Protein AF-A0A448S1G2-F1 (afdb_monomer_lite)

Structure (mmCIF, N/CA/C/O backbone):
data_AF-A0A448S1G2-F1
#
_entry.id   AF-A0A448S1G2-F1
#
loop_
_atom_site.group_PDB
_atom_site.id
_atom_site.type_symbol
_atom_site.label_atom_id
_atom_site.label_alt_id
_atom_site.label_comp_id
_atom_site.label_asym_id
_atom_site.label_entity_id
_atom_site.label_seq_id
_atom_site.pdbx_PDB_ins_code
_atom_site.Cartn_x
_atom_site.Cartn_y
_atom_site.Cartn_z
_atom_site.occupancy
_atom_site.B_iso_or_equiv
_atom_site.auth_seq_id
_atom_site.auth_comp_id
_atom_site.auth_asym_id
_atom_site.auth_atom_id
_atom_site.pdbx_PDB_model_num
ATOM 1 N N . MET A 1 1 ? 2.300 7.585 11.213 1.00 52.12 1 MET A N 1
ATOM 2 C CA . MET A 1 1 ? 2.089 7.739 9.764 1.00 52.12 1 MET A CA 1
ATOM 3 C C . MET A 1 1 ? 0.669 8.217 9.615 1.00 52.12 1 MET A C 1
ATOM 5 O O . MET A 1 1 ? -0.218 7.522 10.102 1.00 52.12 1 MET A O 1
ATOM 9 N N . LEU A 1 2 ? 0.476 9.440 9.131 1.00 67.44 2 LEU A N 1
ATOM 10 C CA . LEU A 1 2 ? -0.863 10.003 8.981 1.00 67.44 2 LEU A CA 1
ATOM 11 C C . LEU A 1 2 ? -1.601 9.231 7.874 1.00 67.44 2 LEU A C 1
ATOM 13 O O . LEU A 1 2 ? -0.965 8.647 6.993 1.00 67.44 2 LEU A O 1
ATOM 17 N N . GLU A 1 3 ? -2.934 9.202 7.917 1.00 58.75 3 GLU A N 1
ATOM 18 C CA . GLU A 1 3 ? -3.756 8.556 6.875 1.00 58.75 3 GLU A CA 1
ATOM 19 C C . GLU A 1 3 ? -3.426 9.095 5.471 1.00 58.75 3 GLU A C 1
ATOM 21 O O . GLU A 1 3 ? -3.401 8.337 4.503 1.00 58.75 3 GLU A O 1
ATOM 26 N N . SER A 1 4 ? -3.067 10.378 5.379 1.00 63.91 4 SER A N 1
ATOM 27 C CA . SER A 1 4 ? -2.606 11.040 4.155 1.00 63.91 4 SER A CA 1
ATOM 28 C C . SER A 1 4 ? -1.316 10.440 3.592 1.00 63.91 4 SER A C 1
ATOM 30 O O . SER A 1 4 ? -1.243 10.170 2.395 1.00 63.91 4 SER A O 1
ATOM 32 N N . ASP A 1 5 ? -0.319 10.181 4.443 1.00 65.69 5 ASP A N 1
ATOM 33 C CA . ASP A 1 5 ? 0.965 9.603 4.022 1.00 65.69 5 ASP A CA 1
ATOM 34 C C . ASP A 1 5 ? 0.758 8.173 3.515 1.00 65.69 5 ASP A C 1
ATOM 36 O O . ASP A 1 5 ? 1.349 7.748 2.524 1.00 65.69 5 ASP A O 1
ATOM 40 N N . ARG A 1 6 ? -0.131 7.426 4.183 1.00 67.75 6 ARG A N 1
ATOM 41 C CA . ARG A 1 6 ? -0.504 6.068 3.785 1.00 67.75 6 ARG A CA 1
ATOM 42 C C . ARG A 1 6 ? -1.222 6.055 2.437 1.00 67.75 6 ARG A C 1
ATOM 44 O O . ARG A 1 6 ? -0.896 5.226 1.592 1.00 67.75 6 ARG A O 1
ATOM 51 N N . ALA A 1 7 ? -2.179 6.957 2.235 1.00 69.31 7 ALA A N 1
ATOM 52 C CA . ALA A 1 7 ? -2.917 7.072 0.982 1.00 69.31 7 ALA A CA 1
ATOM 53 C C . ALA A 1 7 ? -1.998 7.456 -0.187 1.00 69.31 7 ALA A C 1
ATOM 55 O O . ALA A 1 7 ? -2.069 6.834 -1.246 1.00 69.31 7 ALA A O 1
ATOM 56 N N . HIS A 1 8 ? -1.094 8.414 0.028 1.00 74.69 8 HIS A N 1
ATOM 57 C CA . HIS A 1 8 ? -0.141 8.859 -0.985 1.00 74.69 8 HIS A CA 1
ATOM 58 C C . HIS A 1 8 ? 0.791 7.730 -1.438 1.00 74.69 8 HIS A C 1
ATOM 60 O O . HIS A 1 8 ? 0.920 7.466 -2.630 1.00 74.69 8 HIS A O 1
ATOM 66 N N . LEU A 1 9 ? 1.394 7.008 -0.494 1.00 73.50 9 LEU A N 1
ATOM 67 C CA . LEU A 1 9 ? 2.322 5.935 -0.842 1.00 73.50 9 LEU A CA 1
ATOM 68 C C . LEU A 1 9 ? 1.611 4.729 -1.470 1.00 73.50 9 LEU A C 1
ATOM 70 O O . LEU A 1 9 ? 2.147 4.112 -2.384 1.00 73.50 9 LEU A O 1
ATOM 74 N N . ASN A 1 10 ? 0.390 4.407 -1.032 1.00 74.19 10 ASN A N 1
ATOM 75 C CA . ASN A 1 10 ? -0.400 3.366 -1.687 1.00 74.19 10 ASN A CA 1
ATOM 76 C C . ASN A 1 10 ? -0.734 3.741 -3.131 1.00 74.19 10 ASN A C 1
ATOM 78 O O . ASN A 1 10 ? -0.636 2.892 -4.003 1.00 74.19 10 ASN A O 1
ATOM 82 N N . TYR A 1 11 ? -1.086 4.995 -3.406 1.00 76.25 11 TYR A N 1
ATOM 83 C CA . TYR A 1 11 ? -1.297 5.449 -4.779 1.00 76.25 11 TYR A CA 1
ATOM 84 C C . TYR A 1 11 ? -0.018 5.349 -5.623 1.00 76.25 11 TYR A C 1
ATOM 86 O O . TYR A 1 11 ? -0.055 4.881 -6.758 1.00 76.25 11 TYR A O 1
ATOM 94 N N . LEU A 1 12 ? 1.127 5.726 -5.052 1.00 76.62 12 LEU A N 1
ATOM 95 C CA . LEU A 1 12 ? 2.401 5.738 -5.764 1.00 76.62 12 LEU A CA 1
ATOM 96 C C . LEU A 1 12 ? 2.918 4.331 -6.114 1.00 76.62 12 LEU A C 1
ATOM 98 O O . LEU A 1 12 ? 3.472 4.143 -7.196 1.00 76.62 12 LEU A O 1
ATOM 102 N N . TYR A 1 13 ? 2.724 3.359 -5.216 1.00 77.31 13 TYR A N 1
ATOM 103 C CA . TYR A 1 13 ? 3.286 2.005 -5.323 1.00 77.31 13 TYR A CA 1
ATOM 104 C C . TYR A 1 13 ? 2.281 0.915 -5.714 1.00 77.31 13 TYR A C 1
ATOM 106 O O . TYR A 1 13 ? 2.680 -0.229 -5.925 1.00 77.31 13 TYR A O 1
ATOM 114 N N . ASN A 1 14 ? 0.994 1.240 -5.851 1.00 76.12 14 ASN A N 1
ATOM 115 C CA . ASN A 1 14 ? -0.023 0.316 -6.363 1.00 76.12 14 ASN A CA 1
ATOM 116 C C . ASN A 1 14 ? -0.204 0.444 -7.886 1.00 76.12 14 ASN A C 1
ATOM 118 O O . ASN A 1 14 ? -1.325 0.402 -8.390 1.00 76.12 14 ASN A O 1
ATOM 122 N N . LYS A 1 15 ? 0.907 0.650 -8.599 1.00 79.31 15 LYS A N 1
ATOM 123 C CA . LYS A 1 15 ? 0.965 0.696 -10.064 1.00 79.31 15 LYS A CA 1
ATOM 124 C C . LYS A 1 15 ? 1.227 -0.699 -10.620 1.00 79.31 15 LYS A C 1
ATOM 126 O O . LYS A 1 15 ? 1.886 -1.517 -9.973 1.00 79.31 15 LYS A O 1
ATOM 131 N N . THR A 1 16 ? 0.731 -0.970 -11.821 1.00 81.31 16 THR A N 1
ATOM 132 C CA . THR A 1 16 ? 0.958 -2.254 -12.494 1.00 81.31 16 THR A CA 1
ATOM 133 C C . THR A 1 16 ? 2.340 -2.238 -13.136 1.00 81.31 16 THR A C 1
ATOM 135 O O . THR A 1 16 ? 2.596 -1.410 -14.002 1.00 81.31 16 THR A O 1
ATOM 138 N N . ALA A 1 17 ? 3.234 -3.126 -12.711 1.00 84.56 17 ALA A N 1
ATOM 139 C CA . ALA A 1 17 ? 4.575 -3.261 -13.272 1.00 84.56 17 ALA A CA 1
ATOM 140 C C . ALA A 1 17 ? 4.647 -4.548 -14.108 1.00 84.56 17 ALA A C 1
ATOM 142 O O . ALA A 1 17 ? 4.262 -5.613 -13.626 1.00 84.56 17 ALA A O 1
ATOM 143 N N . GLU A 1 18 ? 5.110 -4.454 -15.353 1.00 88.12 18 GLU A N 1
ATOM 144 C CA . GLU A 1 18 ? 5.208 -5.586 -16.281 1.00 88.12 18 GLU A CA 1
ATOM 145 C C . GLU A 1 18 ? 6.555 -5.565 -17.014 1.00 88.12 18 GLU A C 1
ATOM 147 O O . GLU A 1 18 ? 7.019 -4.508 -17.451 1.00 88.12 18 GLU A O 1
ATOM 152 N N . ILE A 1 19 ? 7.156 -6.749 -17.172 1.00 89.62 19 ILE A N 1
ATOM 153 C CA . ILE A 1 19 ? 8.342 -6.979 -18.002 1.00 89.62 19 ILE A CA 1
ATOM 154 C C . ILE A 1 19 ? 7.937 -7.882 -19.164 1.00 89.62 19 ILE A C 1
ATOM 156 O O . ILE A 1 19 ? 7.451 -8.994 -18.943 1.00 89.62 19 ILE A O 1
ATOM 160 N N . LYS A 1 20 ? 8.161 -7.430 -20.398 1.00 89.31 20 LYS A N 1
ATOM 161 C CA . LYS A 1 20 ? 7.917 -8.223 -21.607 1.00 89.31 20 LYS A CA 1
ATOM 162 C C . LYS A 1 20 ? 9.233 -8.704 -22.194 1.00 89.31 20 LYS A C 1
ATOM 164 O O . LYS A 1 20 ? 10.112 -7.908 -22.521 1.00 89.31 20 LYS A O 1
ATOM 169 N N . TYR A 1 21 ? 9.343 -10.019 -22.354 1.00 87.00 21 TYR A N 1
ATOM 170 C CA . TYR A 1 21 ? 10.480 -10.659 -23.006 1.00 87.00 21 TYR A CA 1
ATOM 171 C C . TYR A 1 21 ? 10.101 -11.011 -24.450 1.00 87.00 21 TYR A C 1
ATOM 173 O O . TYR A 1 21 ? 9.218 -11.850 -24.650 1.00 87.00 21 TYR A O 1
ATOM 181 N N . PRO A 1 22 ? 10.723 -10.389 -25.465 1.00 84.50 22 PRO A N 1
ATOM 182 C CA . PRO A 1 22 ? 10.434 -10.719 -26.853 1.00 84.50 22 PRO A CA 1
ATOM 183 C C . PRO A 1 22 ? 10.872 -12.155 -27.185 1.00 84.50 22 PRO A C 1
ATOM 185 O O . PRO A 1 22 ? 11.955 -12.609 -26.804 1.00 84.50 22 PRO A O 1
ATOM 188 N N . LEU A 1 23 ? 10.024 -12.874 -27.925 1.00 79.38 23 LEU A N 1
ATOM 189 C CA . LEU A 1 23 ? 10.342 -14.204 -28.445 1.00 79.38 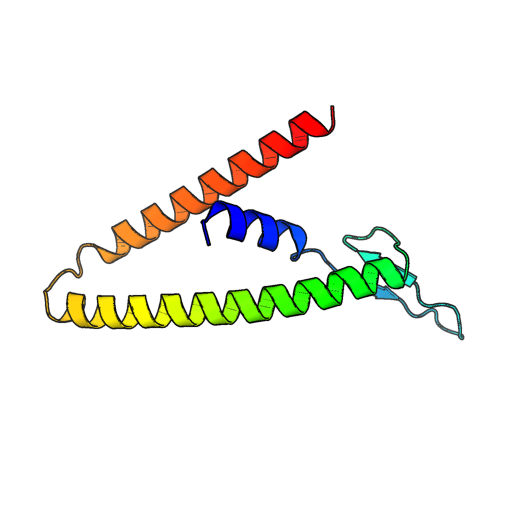23 LEU A CA 1
ATOM 190 C C . LEU A 1 23 ? 11.471 -14.091 -29.483 1.00 79.38 23 LEU A C 1
ATOM 192 O O . LEU A 1 23 ? 11.348 -13.334 -30.441 1.00 79.38 23 LEU A O 1
ATOM 196 N N . GLY A 1 24 ? 12.554 -14.855 -29.304 1.00 77.06 24 GLY A N 1
ATOM 197 C CA . GLY A 1 24 ? 13.697 -14.884 -30.234 1.00 77.06 24 GLY A CA 1
ATOM 198 C C . GLY A 1 24 ? 14.976 -14.202 -29.738 1.00 77.06 24 GLY A C 1
ATOM 199 O O . GLY A 1 24 ? 15.975 -14.225 -30.448 1.00 77.06 24 GLY A O 1
ATOM 200 N N . GLY A 1 25 ? 14.974 -13.664 -28.515 1.00 68.38 25 GLY A N 1
ATOM 201 C CA . GLY A 1 25 ? 16.130 -12.974 -27.941 1.00 68.38 25 GLY A CA 1
ATOM 202 C C . GLY A 1 25 ? 16.146 -11.501 -28.342 1.00 68.38 25 GLY A C 1
ATOM 203 O O . GLY A 1 25 ? 16.274 -11.146 -29.508 1.00 68.38 25 GLY A O 1
ATOM 204 N N . GLY A 1 26 ? 15.995 -10.632 -27.350 1.00 77.31 26 GLY A N 1
ATOM 205 C CA . GLY A 1 26 ? 15.959 -9.186 -27.515 1.00 77.31 26 GLY A CA 1
ATOM 206 C C . GLY A 1 26 ? 16.025 -8.497 -26.159 1.00 77.31 26 GLY A C 1
ATOM 207 O O . GLY A 1 26 ? 16.016 -9.159 -25.117 1.00 77.31 26 GLY A O 1
ATOM 208 N N . VAL A 1 27 ? 16.121 -7.169 -26.172 1.00 82.56 27 VAL A N 1
ATOM 209 C CA . VAL A 1 27 ? 16.139 -6.378 -24.937 1.00 82.56 27 VAL A CA 1
ATOM 210 C C . VAL A 1 27 ? 14.746 -6.443 -24.294 1.00 82.56 27 VAL A C 1
ATOM 212 O O . VAL A 1 27 ? 13.762 -6.214 -24.998 1.00 82.56 27 VAL A O 1
ATOM 215 N N . PRO A 1 28 ? 14.633 -6.783 -22.998 1.00 87.44 28 PRO A N 1
ATOM 216 C CA . PRO A 1 28 ? 13.354 -6.778 -22.300 1.00 87.44 28 PRO A CA 1
ATOM 217 C C . PRO A 1 28 ? 12.766 -5.365 -22.236 1.00 87.44 28 PRO A C 1
ATOM 219 O O . PRO A 1 28 ? 13.480 -4.391 -21.992 1.00 87.44 28 PRO A O 1
ATOM 222 N N . GLU A 1 29 ? 11.453 -5.266 -22.424 1.00 90.56 29 GLU A N 1
ATOM 223 C CA . GLU A 1 29 ? 10.712 -4.015 -22.272 1.00 90.56 29 GLU A CA 1
ATOM 224 C C . GLU A 1 29 ? 10.108 -3.932 -20.872 1.00 90.56 29 GLU A C 1
ATOM 226 O O . GLU A 1 29 ? 9.379 -4.826 -20.436 1.00 90.56 29 GLU A O 1
ATOM 231 N N . PHE A 1 30 ? 10.400 -2.837 -20.175 1.00 91.06 30 PHE A N 1
ATOM 232 C CA . PHE A 1 30 ? 9.900 -2.560 -18.834 1.00 91.06 30 PHE A CA 1
ATOM 233 C C . PHE A 1 30 ? 8.752 -1.564 -18.925 1.00 91.06 30 PHE A C 1
ATOM 235 O O . PHE A 1 30 ? 8.879 -0.532 -19.588 1.00 91.06 30 PHE A O 1
ATOM 242 N N . SER A 1 31 ? 7.640 -1.837 -18.247 1.00 89.75 31 SER A N 1
ATOM 243 C CA . SER A 1 31 ? 6.499 -0.927 -18.233 1.00 89.75 31 SER A CA 1
ATOM 244 C C . SER A 1 31 ? 5.884 -0.751 -16.849 1.00 89.75 31 SER A C 1
ATOM 246 O O . SER A 1 31 ? 5.827 -1.684 -16.049 1.00 89.75 31 SER A O 1
ATOM 248 N N . ILE A 1 32 ? 5.428 0.472 -16.579 1.00 88.12 32 ILE A N 1
ATOM 249 C CA . ILE A 1 32 ? 4.703 0.864 -15.367 1.00 88.12 32 ILE A CA 1
ATOM 250 C C . ILE A 1 32 ? 3.384 1.507 -15.814 1.00 88.12 32 ILE A C 1
ATOM 252 O O . ILE A 1 32 ? 3.398 2.482 -16.565 1.00 88.12 32 ILE A O 1
ATOM 256 N N . ASP A 1 33 ? 2.246 0.962 -15.378 1.00 85.81 33 ASP A N 1
ATOM 257 C CA . ASP A 1 33 ? 0.889 1.348 -15.804 1.00 85.81 33 ASP A CA 1
ATOM 258 C C . ASP A 1 33 ? 0.751 1.459 -17.335 1.00 85.81 33 ASP A C 1
ATOM 260 O O . ASP A 1 33 ? 0.161 2.393 -17.879 1.00 85.81 33 ASP A O 1
ATOM 264 N N . GLY A 1 34 ? 1.351 0.507 -18.054 1.00 83.69 34 GLY A N 1
ATOM 265 C CA . GLY A 1 34 ? 1.308 0.451 -19.516 1.00 83.69 34 GLY A CA 1
ATOM 266 C C . GLY A 1 34 ? 2.193 1.477 -20.233 1.00 83.69 34 GLY A C 1
ATOM 267 O O . GLY A 1 34 ? 2.191 1.511 -21.462 1.00 83.69 34 GLY A O 1
ATOM 268 N N . LYS A 1 35 ? 2.974 2.295 -19.512 1.00 89.50 35 LYS A N 1
ATOM 269 C CA . LYS A 1 35 ? 3.994 3.176 -20.102 1.00 89.50 35 LYS A CA 1
ATOM 270 C C . LYS A 1 35 ? 5.355 2.497 -20.084 1.00 89.50 35 LYS A C 1
ATOM 272 O O . LYS A 1 35 ? 5.770 2.009 -19.037 1.00 89.50 35 LYS A O 1
ATOM 277 N N . ILE A 1 36 ? 6.048 2.501 -21.221 1.00 91.56 36 ILE A N 1
ATOM 278 C CA . ILE A 1 36 ? 7.418 1.984 -21.326 1.00 91.56 36 ILE A CA 1
ATOM 279 C C . ILE A 1 36 ? 8.359 2.920 -20.565 1.00 91.56 36 ILE A C 1
ATOM 281 O O . ILE A 1 36 ? 8.327 4.135 -20.762 1.00 91.56 36 ILE A O 1
ATOM 285 N N . VAL A 1 37 ? 9.186 2.343 -19.700 1.00 90.88 37 VAL A N 1
ATOM 286 C CA . VAL A 1 37 ? 10.149 3.051 -18.853 1.00 90.88 37 VAL A CA 1
ATOM 287 C C . VAL A 1 37 ? 11.538 2.440 -18.991 1.00 90.88 37 VAL A C 1
ATOM 289 O O . VAL A 1 37 ? 11.716 1.349 -19.535 1.00 90.88 37 VAL A O 1
ATOM 292 N N . SER A 1 38 ? 12.549 3.140 -18.479 1.00 92.06 38 SER A N 1
ATOM 293 C CA . SER A 1 38 ? 13.898 2.578 -18.403 1.00 92.06 38 SER A CA 1
ATOM 294 C C . SER A 1 38 ? 13.985 1.459 -17.359 1.00 92.06 38 SER A C 1
ATOM 296 O O . SER A 1 38 ? 13.286 1.489 -16.345 1.00 92.06 38 SER A O 1
ATOM 298 N N . GLN A 1 39 ? 14.914 0.517 -17.550 1.00 90.50 39 GLN A N 1
ATOM 299 C CA . GLN A 1 39 ? 15.215 -0.522 -16.557 1.00 90.50 39 GLN A CA 1
ATOM 300 C C . GLN A 1 39 ? 15.517 0.078 -15.174 1.00 90.50 39 GLN A C 1
ATOM 302 O O . GLN A 1 39 ? 14.984 -0.375 -14.168 1.00 90.50 39 GLN A O 1
ATOM 307 N N . LYS A 1 40 ? 16.320 1.149 -15.127 1.00 90.62 40 LYS A N 1
ATOM 308 C CA . LYS A 1 40 ? 16.689 1.826 -13.875 1.00 90.62 40 LYS A CA 1
ATOM 309 C C . LYS A 1 40 ? 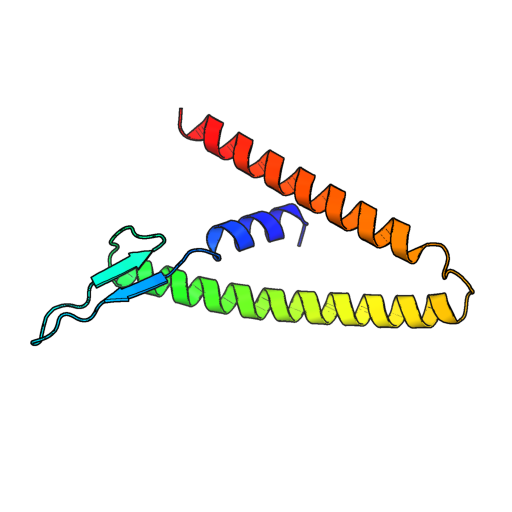15.469 2.393 -13.143 1.00 90.62 40 LYS A C 1
ATOM 311 O O . LYS A 1 40 ? 15.390 2.319 -11.918 1.00 90.62 40 LYS A O 1
ATOM 316 N N . GLU A 1 41 ? 14.531 2.979 -13.880 1.00 87.25 41 GLU A N 1
ATOM 317 C CA . GLU A 1 41 ? 13.288 3.517 -13.319 1.00 87.25 41 GLU A CA 1
ATOM 318 C C . GLU A 1 41 ? 12.380 2.397 -12.798 1.00 87.25 41 GLU A C 1
ATOM 320 O O . GLU A 1 41 ? 11.855 2.499 -11.689 1.00 87.25 41 GLU A O 1
ATOM 325 N N . PHE A 1 42 ? 12.277 1.296 -13.545 1.00 90.69 42 PHE A N 1
ATOM 326 C CA . PHE A 1 42 ? 11.539 0.102 -13.140 1.00 90.69 42 PHE A CA 1
ATOM 327 C C . PHE A 1 42 ? 12.102 -0.527 -11.857 1.00 90.69 42 PHE A C 1
ATOM 329 O O . PHE A 1 42 ? 11.365 -0.748 -10.898 1.00 90.69 42 PHE A O 1
ATOM 336 N N . GLU A 1 43 ? 13.416 -0.751 -11.798 1.00 88.25 43 GLU A N 1
ATOM 337 C CA . GLU A 1 43 ? 14.102 -1.300 -10.622 1.00 88.25 43 GLU A CA 1
ATOM 338 C C . GLU A 1 43 ? 13.950 -0.393 -9.396 1.00 88.25 43 GLU A C 1
ATOM 340 O O . GLU A 1 43 ? 13.714 -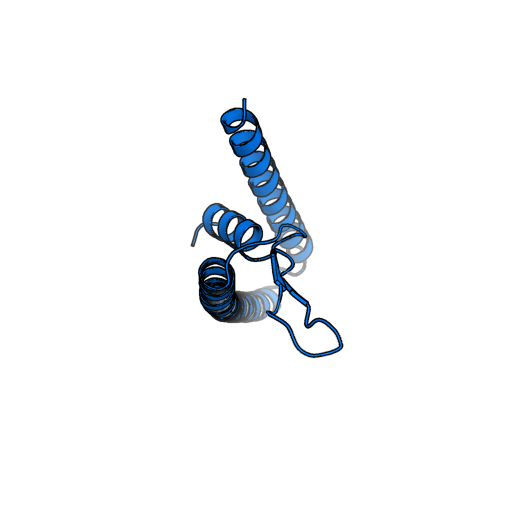0.871 -8.285 1.00 88.25 43 GLU A O 1
ATOM 345 N N . THR A 1 44 ? 14.027 0.928 -9.591 1.00 87.75 44 THR A N 1
ATOM 346 C CA . THR A 1 44 ? 13.831 1.905 -8.511 1.00 87.75 44 THR A CA 1
ATOM 347 C C . THR A 1 44 ? 12.407 1.833 -7.955 1.00 87.75 44 THR A C 1
ATOM 349 O O . THR A 1 44 ? 12.228 1.863 -6.731 1.00 87.75 44 THR A O 1
ATOM 352 N N . LEU A 1 45 ? 11.397 1.708 -8.825 1.00 86.62 45 LEU A N 1
ATOM 353 C CA . LEU A 1 45 ? 10.007 1.536 -8.405 1.00 86.62 45 LEU A CA 1
ATOM 354 C C . LEU A 1 45 ? 9.826 0.228 -7.631 1.00 86.62 45 LEU A C 1
ATOM 356 O O . LEU A 1 45 ? 9.296 0.266 -6.526 1.00 86.62 45 LEU A O 1
ATOM 360 N N . GLU A 1 46 ? 10.268 -0.908 -8.170 1.00 82.62 46 GLU A N 1
ATOM 361 C CA . GLU A 1 46 ? 10.056 -2.230 -7.561 1.00 82.62 46 GLU A CA 1
ATOM 362 C C . GLU A 1 46 ? 10.801 -2.385 -6.223 1.00 82.62 46 GLU A C 1
ATOM 364 O O . GLU A 1 46 ? 10.245 -2.904 -5.248 1.00 82.62 46 GLU A O 1
ATOM 369 N N . CYS A 1 47 ? 12.019 -1.845 -6.110 1.00 84.44 47 CYS A N 1
ATOM 370 C CA . CYS A 1 47 ? 12.755 -1.810 -4.843 1.00 84.44 47 CYS A CA 1
ATOM 371 C C . CYS A 1 47 ? 12.043 -0.942 -3.791 1.00 84.44 47 CYS A C 1
ATOM 373 O O . CYS A 1 47 ? 11.984 -1.285 -2.611 1.00 84.44 47 CYS A O 1
ATOM 375 N N . SER A 1 48 ? 11.471 0.187 -4.208 1.00 81.44 48 SER A N 1
ATOM 376 C CA . SER A 1 48 ? 10.755 1.087 -3.298 1.00 81.44 48 SER A CA 1
ATOM 377 C C . SER A 1 48 ? 9.367 0.549 -2.928 1.00 81.44 48 SER A C 1
ATOM 379 O O . SER A 1 48 ? 8.915 0.703 -1.791 1.00 81.44 48 SER A O 1
ATOM 381 N N . ARG A 1 49 ? 8.704 -0.133 -3.867 1.00 81.19 49 ARG A N 1
ATOM 382 C CA . ARG A 1 49 ? 7.406 -0.789 -3.700 1.00 81.19 49 ARG A CA 1
ATOM 383 C C . ARG A 1 49 ? 7.490 -1.953 -2.726 1.00 81.19 49 ARG A C 1
ATOM 385 O O . ARG A 1 49 ? 6.664 -2.015 -1.822 1.00 81.19 49 ARG A O 1
ATOM 392 N N . SER A 1 50 ? 8.475 -2.836 -2.877 1.00 77.56 50 SER A N 1
ATOM 393 C CA . SER A 1 50 ? 8.696 -3.956 -1.948 1.00 77.56 50 SER A CA 1
ATOM 394 C C . SER A 1 50 ? 8.924 -3.454 -0.522 1.00 77.56 50 SER A C 1
ATOM 396 O O . SER A 1 50 ? 8.190 -3.833 0.388 1.00 77.56 50 SER A O 1
ATOM 398 N N . PHE A 1 51 ? 9.821 -2.478 -0.343 1.00 77.38 51 PHE A N 1
ATOM 399 C CA . PHE A 1 51 ? 10.035 -1.826 0.951 1.00 77.38 51 PHE A CA 1
ATOM 400 C C . PHE A 1 51 ? 8.748 -1.217 1.538 1.00 77.38 51 PHE A C 1
ATOM 402 O O . PHE A 1 51 ? 8.487 -1.319 2.741 1.00 77.38 51 PHE A O 1
ATOM 409 N N . HIS A 1 52 ? 7.927 -0.573 0.702 1.00 78.75 52 HIS A N 1
ATOM 410 C CA . HIS A 1 52 ? 6.663 0.029 1.127 1.00 78.75 52 HIS A CA 1
ATOM 411 C C . HIS A 1 52 ? 5.614 -1.011 1.530 1.00 78.75 52 HIS A C 1
ATOM 413 O O . HIS A 1 52 ? 4.962 -0.842 2.562 1.00 78.75 52 HIS A O 1
ATOM 419 N N . VAL A 1 53 ? 5.466 -2.088 0.755 1.00 73.31 53 VAL A N 1
ATOM 420 C CA . VAL A 1 53 ? 4.541 -3.192 1.043 1.00 73.31 53 VAL A CA 1
ATOM 421 C C . VAL A 1 53 ? 4.911 -3.862 2.363 1.00 73.31 53 VAL A C 1
ATOM 423 O O . VAL A 1 53 ? 4.054 -3.949 3.242 1.00 73.31 53 VAL A O 1
ATOM 426 N N . ASP A 1 54 ? 6.182 -4.214 2.563 1.00 77.12 54 ASP A N 1
ATOM 427 C CA . ASP A 1 54 ? 6.661 -4.849 3.797 1.00 77.12 54 ASP A CA 1
ATOM 428 C C . ASP A 1 54 ? 6.426 -3.951 5.017 1.00 77.12 54 ASP A C 1
ATOM 430 O O . ASP A 1 54 ? 5.929 -4.369 6.070 1.00 77.12 54 ASP A O 1
ATOM 434 N N . ARG A 1 55 ? 6.731 -2.657 4.878 1.00 71.88 55 ARG A N 1
ATOM 435 C CA . ARG A 1 55 ? 6.526 -1.679 5.948 1.00 71.88 55 ARG A CA 1
ATOM 436 C C . ARG A 1 55 ? 5.042 -1.472 6.250 1.00 71.88 55 ARG A C 1
ATOM 438 O O . ARG A 1 55 ? 4.678 -1.349 7.424 1.00 71.88 55 ARG A O 1
ATOM 445 N N . MET A 1 56 ? 4.185 -1.438 5.231 1.00 72.62 56 MET A N 1
ATOM 446 C CA . MET A 1 56 ? 2.736 -1.341 5.407 1.00 72.62 56 MET A CA 1
ATOM 447 C C . MET A 1 56 ? 2.157 -2.595 6.046 1.00 72.62 56 MET A C 1
ATOM 449 O O . MET A 1 56 ? 1.310 -2.469 6.929 1.00 72.62 56 MET A O 1
ATOM 453 N N . GLU A 1 57 ? 2.652 -3.777 5.692 1.00 76.75 57 GLU A N 1
ATOM 454 C CA . GLU A 1 57 ? 2.254 -5.032 6.318 1.00 76.75 57 GLU A CA 1
ATOM 455 C C . GLU A 1 57 ? 2.619 -5.041 7.812 1.00 76.75 57 GLU A C 1
ATOM 457 O O . GLU A 1 57 ? 1.783 -5.366 8.656 1.00 76.75 57 GLU A O 1
ATOM 462 N N . ILE A 1 58 ? 3.825 -4.595 8.185 1.00 74.62 58 ILE A N 1
ATOM 463 C CA . ILE A 1 58 ? 4.234 -4.463 9.595 1.00 74.62 58 ILE A CA 1
ATOM 464 C C . ILE A 1 58 ? 3.322 -3.482 10.346 1.00 74.62 58 ILE A C 1
ATOM 466 O O . ILE A 1 58 ? 2.908 -3.750 11.480 1.00 74.62 58 ILE A O 1
ATOM 470 N N . VAL A 1 59 ? 2.992 -2.339 9.739 1.00 72.25 59 VAL A N 1
ATOM 471 C CA . VAL A 1 59 ? 2.079 -1.353 10.336 1.00 72.25 59 VAL A CA 1
ATOM 472 C C . VAL A 1 59 ? 0.674 -1.936 10.487 1.00 72.25 59 VAL A C 1
ATOM 474 O O . VAL A 1 59 ? 0.085 -1.807 11.561 1.00 72.25 59 VAL A O 1
ATOM 477 N N . GLN A 1 60 ? 0.156 -2.629 9.473 1.00 72.00 60 GLN A N 1
ATOM 478 C CA . GLN A 1 60 ? -1.138 -3.308 9.529 1.00 72.00 60 GLN A CA 1
ATOM 479 C C . GLN A 1 60 ? -1.161 -4.390 10.608 1.00 72.00 60 GLN A C 1
ATOM 481 O O . GLN A 1 60 ? -2.096 -4.409 11.402 1.00 72.00 60 GLN A O 1
ATOM 486 N N . LYS A 1 61 ? -0.118 -5.221 10.723 1.00 72.94 61 LYS A N 1
ATOM 487 C CA . LYS A 1 61 ? 0.025 -6.220 11.796 1.00 72.94 61 LYS A CA 1
ATOM 488 C C . LYS A 1 61 ? 0.002 -5.566 13.179 1.00 72.94 61 LYS A C 1
ATOM 490 O O . LYS A 1 61 ? -0.671 -6.059 14.082 1.00 72.94 61 LYS A O 1
ATOM 495 N N . ARG A 1 62 ? 0.668 -4.417 13.353 1.00 74.06 62 ARG A N 1
ATOM 496 C CA . ARG A 1 62 ? 0.631 -3.643 14.611 1.00 74.06 62 ARG A CA 1
ATOM 497 C C . ARG A 1 62 ? -0.755 -3.068 14.907 1.00 74.06 62 ARG A C 1
ATOM 499 O O . ARG A 1 62 ? -1.176 -3.105 16.060 1.00 74.06 62 ARG A O 1
ATOM 506 N N . ILE A 1 63 ? -1.456 -2.536 13.905 1.00 74.12 63 ILE A N 1
ATOM 507 C CA . ILE A 1 63 ? -2.835 -2.041 14.057 1.00 74.12 63 ILE A CA 1
ATOM 508 C C . ILE A 1 63 ? -3.767 -3.204 14.400 1.00 74.12 63 ILE A C 1
ATOM 510 O O . ILE A 1 63 ? -4.501 -3.110 15.374 1.00 74.12 63 ILE A O 1
ATOM 514 N N . ALA A 1 64 ? -3.683 -4.323 13.683 1.00 71.56 64 ALA A N 1
ATOM 515 C CA . ALA A 1 64 ? -4.466 -5.522 13.957 1.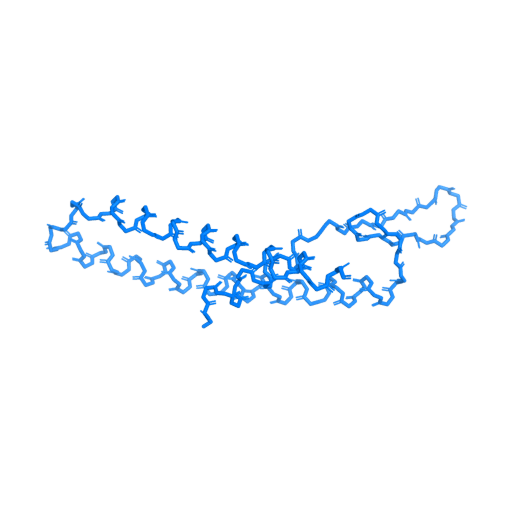00 71.56 64 ALA A CA 1
ATOM 516 C C . ALA A 1 64 ? -4.220 -6.050 15.378 1.00 71.56 64 ALA A C 1
ATOM 518 O O . ALA A 1 64 ? -5.172 -6.383 16.074 1.00 71.56 64 ALA A O 1
ATOM 519 N N . LEU A 1 65 ? -2.969 -6.059 15.855 1.00 76.69 65 LEU A N 1
ATOM 520 C CA . LEU A 1 65 ? -2.648 -6.411 17.240 1.00 76.69 65 LEU A CA 1
ATOM 521 C C . LEU A 1 65 ? -3.312 -5.455 18.241 1.00 76.69 65 LEU A C 1
ATOM 523 O O . LEU A 1 65 ? -3.945 -5.913 19.189 1.00 76.69 65 LEU A O 1
ATOM 527 N N . LYS A 1 66 ? -3.204 -4.137 18.024 1.00 75.75 66 LYS A N 1
ATOM 528 C CA . LYS A 1 66 ? -3.855 -3.129 18.878 1.00 75.75 66 LYS A CA 1
ATOM 529 C C . LYS A 1 66 ? -5.374 -3.276 18.867 1.00 75.75 66 LYS A C 1
ATOM 531 O O . LYS A 1 66 ? -5.977 -3.250 19.933 1.00 75.75 66 LYS A O 1
ATOM 536 N N . ASN A 1 67 ? -5.971 -3.493 17.699 1.00 74.12 67 ASN A N 1
ATOM 537 C CA . ASN A 1 67 ? -7.404 -3.717 17.539 1.00 74.12 67 ASN A CA 1
ATOM 538 C C . ASN A 1 67 ? -7.838 -5.016 18.213 1.00 74.12 67 ASN A C 1
ATOM 540 O O . ASN A 1 67 ? -8.853 -5.020 18.886 1.00 74.12 67 ASN A O 1
ATOM 544 N N . ASN A 1 68 ? -7.060 -6.094 18.120 1.00 75.88 68 ASN A N 1
ATOM 545 C CA . ASN A 1 68 ? -7.349 -7.345 18.822 1.00 75.88 68 ASN A CA 1
ATOM 546 C C . ASN A 1 68 ? -7.269 -7.183 20.343 1.00 75.88 68 ASN A C 1
ATOM 548 O O . ASN A 1 68 ? -8.091 -7.747 21.060 1.00 75.88 68 ASN A O 1
ATOM 552 N N . ILE A 1 69 ? -6.300 -6.417 20.851 1.00 80.19 69 ILE A N 1
ATOM 553 C CA . ILE A 1 69 ? -6.222 -6.082 22.279 1.00 80.19 69 ILE A CA 1
ATOM 554 C C . ILE A 1 69 ? -7.434 -5.236 22.681 1.00 80.19 69 ILE A C 1
ATOM 556 O O . ILE A 1 69 ? -8.096 -5.559 23.664 1.00 80.19 69 ILE A O 1
ATOM 560 N N . ALA A 1 70 ? -7.761 -4.206 21.899 1.00 75.88 70 ALA A N 1
ATOM 561 C CA . ALA A 1 70 ? -8.916 -3.351 22.130 1.00 75.88 70 ALA A CA 1
ATOM 562 C C . ALA A 1 70 ? -10.219 -4.157 22.105 1.00 75.88 70 ALA A C 1
ATOM 564 O O . ALA A 1 70 ? -10.982 -4.070 23.049 1.00 75.88 70 ALA A O 1
ATOM 565 N N . LEU A 1 71 ? -10.439 -5.016 21.109 1.00 68.56 71 LEU A N 1
ATOM 566 C CA . LEU A 1 71 ? -11.595 -5.911 21.010 1.00 68.56 71 LEU A CA 1
ATOM 567 C C . LEU A 1 71 ? -11.670 -6.882 22.186 1.00 68.56 71 LEU A C 1
ATOM 569 O O . LEU A 1 71 ? -12.753 -7.107 22.709 1.00 68.56 71 LEU A O 1
ATOM 573 N N . LYS A 1 72 ? -10.546 -7.446 22.648 1.00 72.94 72 LYS A N 1
ATOM 574 C CA . LYS A 1 72 ? -10.534 -8.288 23.856 1.00 72.94 72 LYS A CA 1
ATOM 575 C C . LYS A 1 72 ? -10.933 -7.497 25.103 1.00 72.94 72 LYS A C 1
ATOM 577 O O . LYS A 1 72 ? -11.720 -8.000 25.899 1.00 72.94 72 LYS A O 1
ATOM 582 N N . LEU A 1 73 ? -10.442 -6.264 25.246 1.00 68.31 73 LEU A N 1
ATOM 583 C CA . LEU A 1 73 ? -10.860 -5.355 26.314 1.00 68.31 73 LEU A CA 1
ATOM 584 C C . LEU A 1 73 ? -12.354 -5.007 26.171 1.00 68.31 73 LEU A C 1
ATOM 586 O O . LEU A 1 73 ? -13.120 -5.209 27.104 1.00 68.31 73 LEU A O 1
ATOM 590 N N . PHE A 1 74 ? -12.813 -4.596 24.990 1.00 64.81 74 PHE A N 1
ATOM 591 C CA . PHE A 1 74 ? -14.201 -4.220 24.705 1.00 64.81 74 PHE A CA 1
ATOM 592 C C . PHE A 1 74 ? -15.193 -5.377 24.867 1.00 64.81 74 PHE A C 1
ATOM 594 O O . PHE A 1 74 ? -16.291 -5.171 25.384 1.00 64.81 74 PHE A O 1
ATOM 601 N N . LYS A 1 75 ? -14.794 -6.605 24.521 1.00 63.25 75 LYS A N 1
ATOM 602 C CA . LYS A 1 75 ? -15.564 -7.833 24.757 1.00 63.25 75 LYS A CA 1
ATOM 603 C C . LYS A 1 75 ? -15.729 -8.126 26.250 1.00 63.25 75 LYS A C 1
ATOM 605 O O . LYS A 1 75 ? -16.753 -8.674 26.650 1.00 63.25 75 LYS A O 1
ATOM 610 N N . HIS A 1 76 ? -14.758 -7.744 27.082 1.00 63.28 76 HIS A N 1
ATOM 611 C CA . HIS A 1 76 ? -14.887 -7.788 28.542 1.00 63.28 76 HIS A CA 1
ATOM 612 C C . HIS A 1 76 ? -15.697 -6.616 29.120 1.00 63.28 76 HIS A C 1
ATOM 614 O O . HIS A 1 76 ? -16.288 -6.775 30.183 1.00 63.28 76 HIS A O 1
ATOM 620 N N . PHE A 1 77 ? -15.809 -5.491 28.405 1.00 60.59 77 PHE A N 1
ATOM 621 C CA . PHE A 1 77 ? -16.542 -4.293 28.841 1.00 60.59 77 PHE A CA 1
ATOM 622 C C . PHE A 1 77 ? -17.933 -4.091 28.189 1.00 60.59 77 PHE A C 1
ATOM 624 O O . PHE A 1 77 ? -18.517 -3.027 28.357 1.00 60.59 77 PHE A O 1
ATOM 631 N N . LYS A 1 78 ? -18.505 -5.096 27.499 1.00 61.34 78 LYS A N 1
ATOM 632 C CA . LYS A 1 78 ? -19.828 -5.033 26.821 1.00 61.34 78 LYS A CA 1
ATOM 633 C C . LYS A 1 78 ? -20.012 -3.789 25.924 1.00 61.34 78 LYS A C 1
ATOM 635 O O . LYS A 1 78 ? -20.998 -3.072 26.049 1.00 61.34 78 LYS A O 1
ATOM 640 N N . LEU A 1 79 ? -19.088 -3.546 24.992 1.00 57.41 79 LEU A N 1
ATOM 641 C CA . LEU A 1 79 ? -19.169 -2.424 24.033 1.00 57.41 79 LEU A CA 1
ATOM 642 C C . LEU A 1 79 ? -19.532 -2.839 22.594 1.00 57.41 79 LEU A C 1
ATOM 644 O O . LEU A 1 79 ? -19.349 -2.064 21.660 1.00 57.41 79 LEU A O 1
ATOM 648 N N . ASN A 1 80 ? -20.095 -4.038 22.423 1.00 58.25 80 ASN A N 1
ATOM 649 C CA . ASN A 1 80 ? -20.472 -4.676 21.149 1.00 58.25 80 ASN A CA 1
ATOM 650 C C . ASN A 1 80 ? -21.358 -3.803 20.227 1.00 58.25 80 ASN A C 1
ATOM 652 O O . ASN A 1 80 ? -21.524 -4.109 19.052 1.00 58.25 80 ASN A O 1
ATOM 656 N N . GLU A 1 81 ? -21.942 -2.729 20.753 1.00 60.72 81 GLU A N 1
ATOM 657 C CA . GLU A 1 81 ? -22.779 -1.769 20.027 1.00 60.72 81 GLU A CA 1
ATOM 658 C C . GLU A 1 81 ? -21.973 -0.783 19.153 1.00 60.72 81 GLU A C 1
ATOM 660 O O . GLU A 1 81 ? -22.552 -0.120 18.294 1.00 60.72 81 GLU A O 1
ATOM 665 N N . TYR A 1 82 ? -20.647 -0.679 19.329 1.00 61.84 82 TYR A N 1
ATOM 666 C CA . TYR A 1 82 ? -19.822 0.349 18.670 1.00 61.84 82 TYR A CA 1
ATOM 667 C C . TYR A 1 82 ? -18.988 -0.132 17.473 1.00 61.84 82 TYR A C 1
ATOM 669 O O . TYR A 1 82 ? -18.472 0.712 16.734 1.00 61.84 82 TYR A O 1
ATOM 677 N N . ASP A 1 83 ? -18.881 -1.442 17.229 1.00 67.94 83 ASP A N 1
ATOM 678 C CA . ASP A 1 83 ? -18.029 -1.991 16.159 1.00 67.94 83 ASP A CA 1
ATOM 679 C C . ASP A 1 83 ? -18.418 -1.445 14.772 1.00 67.94 83 ASP A C 1
ATOM 681 O O . ASP A 1 83 ? -17.565 -0.956 14.027 1.00 67.94 83 ASP A O 1
ATOM 685 N N . GLY A 1 84 ? -19.719 -1.403 14.462 1.00 71.12 84 GLY A N 1
ATOM 686 C CA . GLY A 1 84 ? -20.212 -0.866 13.187 1.00 71.12 84 GLY A CA 1
ATOM 687 C C . GLY A 1 84 ? -19.998 0.645 13.017 1.00 71.12 84 GLY A C 1
ATOM 688 O O . GLY A 1 84 ? -19.837 1.133 11.897 1.00 71.12 84 GLY A O 1
ATOM 689 N N . ILE A 1 85 ? -19.950 1.406 14.118 1.00 76.44 85 ILE A N 1
ATOM 690 C CA . ILE A 1 85 ? -19.698 2.857 14.085 1.00 76.44 85 ILE A CA 1
ATOM 691 C C . ILE A 1 85 ? -18.227 3.128 13.763 1.00 76.44 85 ILE A C 1
ATOM 693 O O . ILE A 1 85 ? -17.922 4.016 12.962 1.00 76.44 85 ILE A O 1
ATOM 697 N N . ILE A 1 86 ? -17.315 2.365 14.373 1.00 76.19 86 ILE A N 1
ATOM 698 C CA . ILE A 1 86 ? -15.870 2.510 14.165 1.00 76.19 86 ILE A CA 1
ATOM 699 C C . ILE A 1 86 ? -15.505 2.168 12.717 1.00 76.19 86 ILE A C 1
ATOM 701 O O . ILE A 1 86 ? -14.784 2.934 12.072 1.00 76.19 86 ILE A O 1
ATOM 705 N N . GLU A 1 87 ? -16.041 1.067 12.186 1.00 77.56 87 GLU A N 1
ATOM 706 C CA . GLU A 1 87 ? -15.777 0.636 10.811 1.00 77.56 87 GLU A CA 1
ATOM 707 C C . GLU A 1 87 ? -16.243 1.681 9.785 1.00 77.56 87 GLU A C 1
ATOM 709 O O . GLU A 1 87 ? -15.474 2.089 8.908 1.00 77.56 87 GLU A O 1
ATOM 714 N N . LYS A 1 88 ? -17.467 2.202 9.946 1.00 82.88 88 LYS A N 1
ATOM 715 C CA . LYS A 1 88 ? -18.027 3.226 9.055 1.00 82.88 88 LYS A CA 1
ATOM 716 C C . LYS A 1 88 ? -17.192 4.511 9.055 1.00 82.88 88 LYS A C 1
ATOM 718 O O . LYS A 1 88 ? -16.821 4.996 7.987 1.00 82.88 88 LYS A O 1
ATOM 723 N N . LYS A 1 89 ? -16.827 5.024 10.236 1.00 79.31 89 LYS A N 1
ATOM 724 C CA . LYS A 1 89 ? -15.996 6.236 10.360 1.00 79.31 89 LYS A CA 1
ATOM 725 C C . LYS A 1 89 ? -14.617 6.066 9.731 1.00 79.31 89 LYS A C 1
ATOM 727 O O . LYS A 1 89 ? -14.119 6.990 9.093 1.00 79.31 89 LYS A O 1
ATOM 732 N N . SER A 1 90 ? -13.996 4.897 9.900 1.00 72.62 90 SER A N 1
ATOM 733 C CA . SER A 1 90 ? -12.694 4.617 9.291 1.00 72.62 90 SER A CA 1
ATOM 734 C C . SER A 1 90 ? -12.767 4.661 7.764 1.00 72.62 90 SER A C 1
ATOM 736 O O . SER A 1 90 ? -11.863 5.198 7.128 1.00 72.62 90 SER A O 1
ATOM 738 N N . LYS A 1 91 ? -13.838 4.120 7.173 1.00 81.56 91 LYS A N 1
ATOM 739 C CA . LYS A 1 91 ? -14.033 4.120 5.720 1.00 81.56 91 LYS A CA 1
ATOM 740 C C . LYS A 1 91 ? -14.271 5.530 5.167 1.00 81.56 91 LYS A C 1
ATOM 742 O O . LYS A 1 91 ? -13.653 5.906 4.175 1.00 81.56 91 LYS A O 1
ATOM 747 N N . GLU A 1 92 ? -15.104 6.322 5.840 1.00 85.75 92 GLU A N 1
ATOM 748 C CA . GLU A 1 92 ? -15.408 7.709 5.452 1.00 85.75 92 GLU A CA 1
ATOM 749 C C . GLU A 1 92 ? -14.157 8.602 5.450 1.00 85.75 92 GLU A C 1
ATOM 751 O O . GLU A 1 92 ? -13.934 9.378 4.516 1.00 85.75 92 GLU A O 1
ATOM 756 N N . LEU A 1 93 ? -13.308 8.474 6.475 1.00 83.00 93 LEU A N 1
ATOM 757 C CA . LEU A 1 93 ? -12.054 9.228 6.567 1.00 83.00 93 LEU A CA 1
ATOM 758 C C . LEU A 1 93 ? -11.091 8.868 5.430 1.00 83.00 93 LEU A C 1
ATOM 760 O O . LEU A 1 93 ? -10.517 9.765 4.805 1.00 83.00 93 LEU A O 1
ATOM 764 N N . TYR A 1 94 ? -10.978 7.576 5.116 1.00 79.25 94 TYR A N 1
ATOM 765 C CA . TYR A 1 94 ? -10.138 7.093 4.026 1.00 79.25 94 TYR A CA 1
ATOM 766 C C . TYR A 1 94 ? -10.599 7.626 2.656 1.00 79.25 94 TYR A C 1
ATOM 768 O O . TYR A 1 94 ? -9.793 8.153 1.885 1.00 79.25 94 TYR A O 1
ATOM 776 N N . GLU A 1 95 ? -11.900 7.552 2.355 1.00 86.56 95 GLU A N 1
ATOM 777 C CA . GLU A 1 95 ? -12.467 8.054 1.093 1.00 86.56 95 GLU A CA 1
ATOM 778 C C . GLU A 1 95 ? -12.293 9.574 0.940 1.00 86.56 95 GLU A C 1
ATOM 780 O O . GLU A 1 95 ? -11.943 10.064 -0.141 1.00 86.56 95 GLU A O 1
ATOM 785 N N . SER A 1 96 ? -12.476 10.329 2.026 1.00 86.69 96 SER A N 1
ATOM 786 C CA . SER A 1 96 ? -12.263 11.779 2.046 1.00 86.69 96 SER A CA 1
ATOM 787 C C . SER A 1 96 ? -10.812 12.152 1.711 1.00 86.69 96 SER A C 1
ATOM 789 O O . SER A 1 96 ? -10.561 13.007 0.852 1.00 86.69 96 SER A O 1
ATOM 791 N N . ALA A 1 97 ? -9.846 11.455 2.317 1.00 81.25 97 ALA A N 1
ATOM 792 C CA . ALA A 1 97 ? -8.425 11.672 2.062 1.00 81.25 97 ALA A CA 1
ATOM 793 C C . ALA A 1 97 ? -8.051 11.393 0.595 1.00 81.25 97 ALA A C 1
ATOM 795 O O . ALA A 1 97 ? -7.386 12.217 -0.039 1.00 81.25 97 ALA A O 1
ATOM 796 N N . ILE A 1 98 ? -8.535 10.284 0.022 1.00 84.44 98 ILE A N 1
ATOM 797 C CA . ILE A 1 98 ? -8.297 9.925 -1.387 1.00 84.44 98 ILE A CA 1
ATOM 798 C C . ILE A 1 98 ? -8.836 10.998 -2.337 1.00 84.44 98 ILE A C 1
ATOM 800 O O . ILE A 1 98 ? -8.146 11.418 -3.269 1.00 84.44 98 ILE A O 1
ATOM 804 N N . ASN A 1 99 ? -10.054 11.479 -2.095 1.00 82.75 99 ASN A N 1
ATOM 805 C CA . ASN A 1 99 ? -10.674 12.490 -2.947 1.00 82.75 99 ASN A CA 1
ATOM 806 C C . ASN A 1 99 ? -9.932 13.830 -2.900 1.00 82.75 99 ASN A C 1
ATOM 808 O O . ASN A 1 99 ? -9.820 14.503 -3.925 1.00 82.75 99 ASN A O 1
ATOM 812 N N . SER A 1 100 ? -9.394 14.216 -1.740 1.00 82.62 100 SER A N 1
ATOM 813 C CA . SER A 1 100 ? -8.586 15.432 -1.631 1.00 82.62 100 SER A CA 1
ATOM 814 C C . SER A 1 100 ? -7.264 15.332 -2.395 1.00 82.62 100 SER A C 1
ATOM 816 O O . SER A 1 100 ? -6.832 16.333 -2.967 1.00 82.62 100 SER A O 1
ATOM 818 N N . ILE A 1 101 ? -6.618 14.162 -2.396 1.00 78.44 101 ILE A N 1
ATOM 819 C CA . ILE A 1 101 ? -5.351 13.934 -3.110 1.00 78.44 101 ILE A CA 1
ATOM 820 C C . ILE A 1 101 ? -5.574 14.062 -4.620 1.00 78.44 101 ILE A C 1
ATOM 822 O O . ILE A 1 101 ? -4.910 14.870 -5.267 1.00 78.44 101 ILE A O 1
ATOM 826 N N . LYS A 1 102 ? -6.587 13.367 -5.157 1.00 78.69 102 LYS A N 1
ATOM 827 C CA . LYS A 1 102 ? -6.920 13.397 -6.592 1.00 78.69 102 LYS A CA 1
ATOM 828 C C . LYS A 1 102 ? -7.166 14.814 -7.122 1.00 78.69 102 LYS A C 1
ATOM 830 O O . LYS A 1 102 ? -6.711 15.154 -8.209 1.00 78.69 102 LYS A O 1
ATOM 835 N N . ARG A 1 103 ? -7.860 15.664 -6.352 1.00 79.56 103 ARG A N 1
ATOM 836 C CA . ARG A 1 103 ? -8.139 17.058 -6.752 1.00 79.56 103 ARG A CA 1
ATOM 837 C C . ARG A 1 103 ? -6.887 17.934 -6.786 1.00 79.56 103 ARG A C 1
ATOM 839 O O . ARG A 1 103 ? -6.768 18.775 -7.669 1.00 79.56 103 ARG A O 1
ATOM 846 N N . LYS A 1 104 ? -5.960 17.758 -5.838 1.00 76.19 104 LYS A N 1
ATOM 847 C CA . LYS A 1 104 ? -4.706 18.529 -5.814 1.00 76.19 104 LYS A CA 1
ATOM 848 C C . LYS A 1 104 ? -3.812 18.199 -7.006 1.00 76.19 104 LYS A C 1
ATOM 850 O O . LYS A 1 104 ? -3.209 19.103 -7.566 1.00 76.19 104 LYS A O 1
ATOM 855 N N . GLU A 1 105 ? -3.751 16.933 -7.407 1.00 70.12 105 GLU A N 1
ATOM 856 C CA . GLU A 1 105 ? -2.955 16.519 -8.567 1.00 70.12 105 GLU A CA 1
ATOM 857 C C . GLU A 1 105 ? -3.552 17.021 -9.889 1.00 70.12 105 GLU A C 1
ATOM 859 O O . GLU A 1 105 ? -2.808 17.503 -10.737 1.00 70.12 105 GLU A O 1
ATOM 864 N N . ALA A 1 106 ? -4.883 17.007 -10.036 1.00 71.81 106 ALA A N 1
ATOM 865 C CA . ALA A 1 106 ? -5.556 17.556 -11.218 1.00 71.81 106 ALA A CA 1
ATOM 866 C C . ALA A 1 106 ? -5.294 19.063 -11.409 1.00 71.81 106 ALA A C 1
ATOM 868 O O . ALA A 1 106 ? -5.072 19.514 -12.530 1.00 71.81 106 ALA A O 1
ATOM 869 N N . ASN A 1 107 ? -5.254 19.829 -10.314 1.00 64.88 107 ASN A N 1
ATOM 870 C CA . ASN A 1 107 ? -4.980 21.268 -10.355 1.00 64.88 107 ASN A CA 1
ATOM 871 C C . ASN A 1 107 ? -3.507 21.616 -10.623 1.00 64.88 107 ASN A C 1
ATOM 873 O O . ASN A 1 107 ? -3.232 22.729 -11.049 1.00 64.88 107 ASN A O 1
ATOM 877 N N . ASN A 1 108 ? -2.569 20.699 -10.372 1.00 57.34 108 ASN A N 1
ATOM 878 C CA . ASN A 1 108 ? -1.142 20.910 -10.645 1.00 57.34 108 ASN A CA 1
ATOM 879 C C . ASN A 1 108 ? -0.733 20.493 -12.072 1.00 57.34 108 ASN A C 1
ATOM 881 O O . ASN A 1 108 ? 0.413 20.703 -12.461 1.00 57.34 108 ASN A O 1
ATOM 885 N N . ALA A 1 109 ? -1.639 19.858 -12.823 1.00 53.94 109 ALA A N 1
ATOM 886 C CA . ALA A 1 109 ?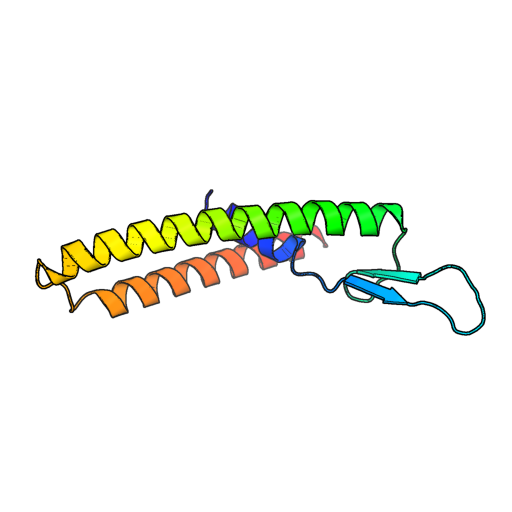 -1.434 19.423 -14.206 1.00 53.94 109 ALA A CA 1
ATOM 887 C C . ALA A 1 109 ? -2.070 20.372 -15.247 1.00 53.94 109 ALA A C 1
ATOM 889 O O . ALA A 1 109 ? -2.026 20.068 -16.439 1.00 53.94 109 ALA A O 1
ATOM 890 N N . SER A 1 110 ? -2.678 21.478 -14.792 1.00 46.16 110 SER A N 1
ATOM 891 C CA . SER A 1 110 ? -3.242 22.572 -15.606 1.00 46.16 110 SER A CA 1
ATOM 892 C C . SER A 1 110 ? -2.327 23.790 -15.555 1.00 46.16 110 SER A C 1
ATOM 894 O O . SER A 1 110 ? -2.239 24.492 -16.583 1.00 46.16 110 SER A O 1
#

pLDDT: mean 76.6, std 9.75, range [46.16, 92.06]

Secondary structure (DSSP, 8-state):
--HHHHHHHHHHH---EEEE--TTS-PPEEEETTEEE-HHHHHHHHHHHHHHHHHHHHHHHHHHHHHHHHHHHHHHTT-TTSHHHHHHHHHHHHHHHHHHHHHHHHHH--

Radius of gyration: 20.01 Å; chains: 1; bounding box: 40×38×59 Å

Foldseek 3Di:
DDLLVVLVVCVQLVWDWDWDDDPPDDDIFTDTNRHTDDPVVSV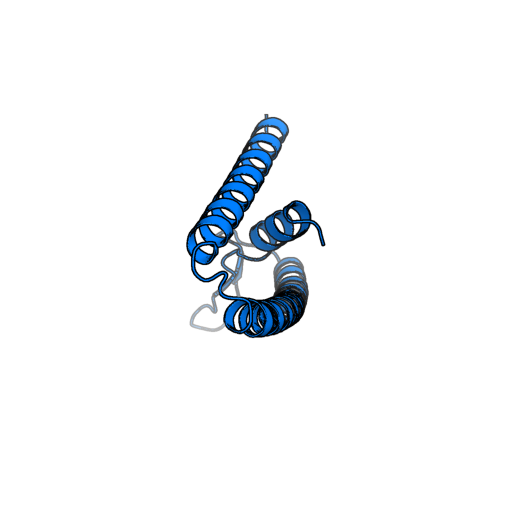VSVVVNVVSVVVVVVVVVVVVVVVVVVVVVCVVVVVVVCPVVVVVVVVVVNVVSNVVVVVVVVVVVD

Sequence (110 aa):
MLESDRAHLNYLYNKTAEIKYPLGGGVPEFSIDGKIVSQKEFETLECSRSFHVDRMEIVQKRIALKNNIALKLFKHFKLNEYDGIIEKKSKELYESAINSIKRKEANNAS

Organism: Serratia rubidaea (NCBI:txid61652)